Protein AF-A0A8T4E0U3-F1 (afdb_monomer_lite)

pLDDT: mean 79.72, std 8.97, range [55.5, 89.88]

Sequence (99 aa):
MLLQLLGLVDIVVSVLLFMRFQNPLALILIFLLLIKGLSCFVPILPPVSFIVHFCVFVDLMAAILVIMSYGFTSFIGLPIFFYYLIKGIWTLIFGLIFN

Secondary structure (DSSP, 8-state):
-HHHHHHHHHHHHHHHHHTT---HHHHHHHHHHHHHHHHTTS--S---HHHHHHHHHHHHHHHHHHHHHH-TT-TTHHHHHHHHHHHHHHHHHHHHH--

Foldseek 3Di:
DVLLVVLVLLLVLLVVLVVQDPDPVSVVLSVVSNVVSVCSVPVPDDPDLVVLLVVLVSLQVSLVSLCVRQNCPDPPSVVSSVVSVCVSVVSVVCSVVVD

Structure (mmCIF, N/CA/C/O backbone):
data_AF-A0A8T4E0U3-F1
#
_entry.id   AF-A0A8T4E0U3-F1
#
loop_
_atom_site.group_PDB
_atom_site.id
_atom_site.type_symbol
_atom_site.label_atom_id
_atom_site.label_alt_id
_atom_site.label_comp_id
_atom_site.label_asym_id
_atom_site.label_entity_id
_atom_site.label_seq_id
_atom_site.pdbx_PDB_ins_code
_atom_site.Cartn_x
_atom_site.Cartn_y
_atom_site.Cartn_z
_atom_site.occupancy
_atom_site.B_iso_or_equiv
_atom_site.auth_seq_id
_atom_site.auth_comp_id
_atom_site.auth_asym_id
_atom_site.auth_atom_id
_atom_site.pdbx_PDB_model_num
ATOM 1 N N . MET A 1 1 ? -6.357 -1.908 -16.889 1.00 61.84 1 MET A N 1
ATOM 2 C CA . MET A 1 1 ? -7.494 -2.369 -16.061 1.00 61.84 1 MET A CA 1
ATOM 3 C C . MET A 1 1 ? -7.061 -2.683 -14.629 1.00 61.84 1 MET A C 1
ATOM 5 O O . MET A 1 1 ? -7.338 -1.870 -13.761 1.00 61.84 1 MET A O 1
ATOM 9 N N . LEU A 1 2 ? -6.329 -3.773 -14.354 1.00 71.62 2 LEU A N 1
ATOM 10 C CA . LEU A 1 2 ? -5.997 -4.175 -12.968 1.00 71.62 2 LEU A CA 1
ATOM 11 C C . LEU A 1 2 ? -5.133 -3.136 -12.217 1.00 71.62 2 LEU A C 1
ATOM 13 O O . LEU A 1 2 ? -5.417 -2.810 -11.071 1.00 71.62 2 LEU A O 1
ATOM 17 N N . LEU A 1 3 ? -4.157 -2.525 -12.897 1.00 71.94 3 LEU A N 1
ATOM 18 C CA . LEU A 1 3 ? -3.283 -1.487 -12.324 1.00 71.94 3 LEU A CA 1
ATOM 19 C C . LEU A 1 3 ? -4.041 -0.200 -11.929 1.00 71.94 3 LEU A C 1
ATOM 21 O O . LEU A 1 3 ? -3.743 0.412 -10.910 1.00 71.94 3 LEU A O 1
ATOM 25 N N . GLN A 1 4 ? -5.077 0.163 -12.690 1.00 77.25 4 GLN A N 1
ATOM 26 C CA . GLN A 1 4 ? -5.947 1.308 -12.385 1.00 77.25 4 GLN A CA 1
ATOM 27 C C . GLN A 1 4 ? -6.855 1.019 -11.185 1.00 77.25 4 GLN A C 1
ATOM 29 O O . GLN A 1 4 ? -7.093 1.902 -10.368 1.00 77.25 4 GLN A O 1
ATOM 34 N N . LEU A 1 5 ? -7.324 -0.227 -11.043 1.00 81.12 5 LEU A N 1
ATOM 35 C CA . LEU A 1 5 ? -8.098 -0.655 -9.878 1.00 81.12 5 LEU A CA 1
ATOM 36 C C . LEU A 1 5 ? -7.254 -0.570 -8.596 1.00 81.12 5 LEU A C 1
ATOM 38 O O . LEU A 1 5 ? -7.723 -0.048 -7.590 1.00 81.12 5 LEU A O 1
ATOM 42 N N . LEU A 1 6 ? -5.995 -1.019 -8.652 1.00 82.62 6 LEU A N 1
ATOM 43 C CA . LEU A 1 6 ? -5.053 -0.912 -7.532 1.00 82.62 6 LEU A CA 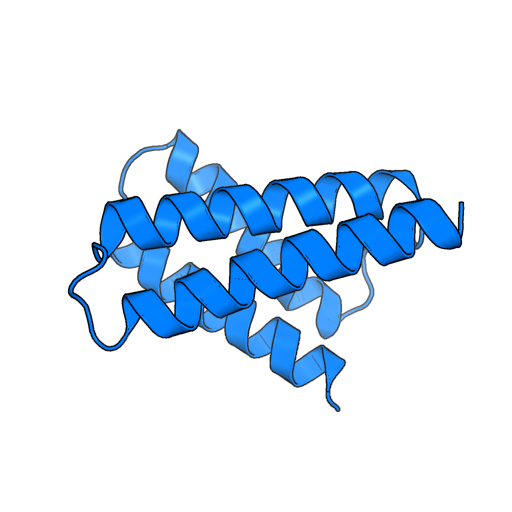1
ATOM 44 C C . LEU A 1 6 ? -4.796 0.549 -7.142 1.00 82.62 6 LEU A C 1
ATOM 46 O O . LEU A 1 6 ? -4.826 0.876 -5.958 1.00 82.62 6 LEU A O 1
ATOM 50 N N . GLY A 1 7 ? -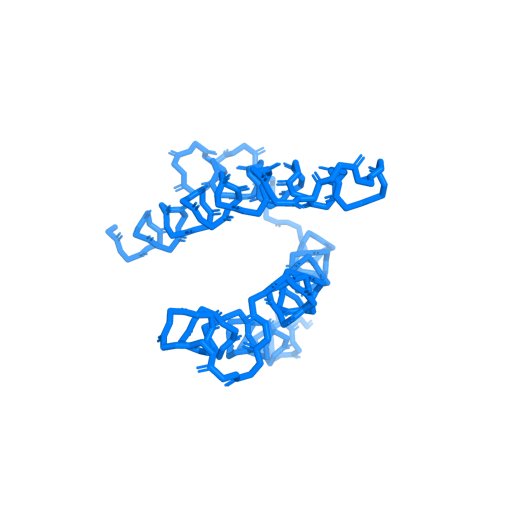4.601 1.432 -8.127 1.00 82.56 7 GLY A N 1
ATOM 51 C CA . GLY A 1 7 ? -4.445 2.867 -7.881 1.00 82.56 7 GLY A CA 1
ATOM 52 C C . GLY A 1 7 ? -5.688 3.506 -7.259 1.00 82.56 7 GLY A C 1
ATOM 53 O O . GLY A 1 7 ? -5.572 4.355 -6.378 1.00 82.56 7 GLY A O 1
ATOM 54 N N . LEU A 1 8 ? -6.887 3.065 -7.655 1.00 86.25 8 LEU A N 1
ATOM 55 C CA . LEU A 1 8 ? -8.142 3.532 -7.065 1.00 86.25 8 LEU A CA 1
ATOM 56 C C . LEU A 1 8 ? -8.269 3.120 -5.594 1.00 86.25 8 LEU A C 1
ATOM 58 O O . LEU A 1 8 ? -8.651 3.942 -4.764 1.00 86.25 8 LEU A O 1
ATOM 62 N N . VAL A 1 9 ? -7.914 1.874 -5.261 1.00 88.12 9 VAL A N 1
ATOM 63 C CA . VAL A 1 9 ? -7.881 1.399 -3.867 1.00 88.12 9 VAL A CA 1
ATOM 64 C C . VAL A 1 9 ? -6.924 2.251 -3.036 1.00 88.12 9 VAL A C 1
ATOM 66 O O . VAL A 1 9 ? -7.285 2.670 -1.936 1.00 88.12 9 VAL A O 1
ATOM 69 N N . ASP A 1 10 ? -5.746 2.575 -3.575 1.00 86.50 10 ASP A N 1
ATOM 70 C CA . ASP A 1 10 ? -4.764 3.403 -2.873 1.00 86.50 10 ASP A CA 1
ATOM 71 C C . ASP A 1 10 ? -5.311 4.812 -2.580 1.00 86.50 10 ASP A C 1
ATOM 73 O O . ASP A 1 10 ? -5.171 5.317 -1.463 1.00 86.50 10 ASP A O 1
ATOM 77 N N . ILE A 1 11 ? -6.016 5.427 -3.536 1.00 87.94 11 ILE A N 1
ATOM 78 C CA . ILE A 1 11 ? -6.663 6.737 -3.351 1.00 87.94 11 ILE A CA 1
ATOM 79 C C . ILE A 1 11 ? -7.758 6.662 -2.282 1.00 87.94 11 ILE A C 1
ATOM 81 O O . ILE A 1 11 ? -7.784 7.488 -1.370 1.00 87.94 11 ILE A O 1
ATOM 85 N N . VAL A 1 12 ? -8.647 5.666 -2.358 1.00 89.31 12 VAL A N 1
ATOM 86 C CA . VAL A 1 12 ? -9.750 5.513 -1.394 1.00 89.31 12 VAL A CA 1
ATOM 87 C C . VAL A 1 12 ? -9.206 5.325 0.022 1.00 89.31 12 VAL A C 1
ATOM 89 O O . VAL A 1 12 ? -9.667 5.986 0.952 1.00 89.31 12 VAL A O 1
ATOM 92 N N . VAL A 1 13 ? -8.186 4.481 0.194 1.00 86.81 13 VAL A N 1
ATOM 93 C CA . VAL A 1 13 ? -7.561 4.266 1.505 1.00 86.81 13 VAL A CA 1
ATOM 94 C C . VAL A 1 13 ? -6.843 5.524 1.994 1.00 86.81 13 VAL A C 1
ATOM 96 O O . VAL A 1 13 ? -6.941 5.848 3.175 1.00 86.81 13 VAL A O 1
ATOM 99 N N . SER A 1 14 ? -6.187 6.276 1.107 1.00 88.19 14 SER A N 1
ATOM 100 C CA . SER A 1 14 ? -5.560 7.557 1.463 1.00 88.19 14 SER A CA 1
ATOM 101 C C . SER A 1 14 ? -6.579 8.535 2.050 1.00 88.19 14 SER A C 1
ATOM 103 O O . SER A 1 14 ? -6.337 9.121 3.102 1.00 88.19 14 SER A O 1
ATOM 105 N N . VAL A 1 15 ? -7.749 8.674 1.415 1.00 88.75 15 VAL A N 1
ATOM 106 C CA . VAL A 1 15 ? -8.833 9.548 1.898 1.00 88.75 15 VAL A CA 1
ATOM 107 C C . VAL A 1 15 ? -9.368 9.069 3.249 1.00 88.75 15 VAL A C 1
ATOM 109 O O . VAL A 1 15 ? -9.566 9.874 4.159 1.00 88.75 15 VAL A O 1
ATOM 112 N N . LEU A 1 16 ? -9.555 7.758 3.412 1.00 87.19 16 LEU A N 1
ATOM 113 C CA . LEU A 1 16 ? -9.999 7.161 4.672 1.00 87.19 16 LEU A CA 1
ATOM 114 C C . LEU A 1 16 ? -9.007 7.412 5.822 1.00 87.19 16 LEU A C 1
ATOM 116 O O . LEU A 1 16 ? -9.419 7.769 6.927 1.00 87.19 16 LEU A O 1
ATOM 120 N N . LEU A 1 17 ? -7.704 7.283 5.558 1.00 86.56 17 LEU A N 1
ATOM 121 C CA . LEU A 1 17 ? -6.645 7.561 6.531 1.00 86.56 17 LEU A CA 1
ATOM 122 C C . LEU A 1 17 ? -6.527 9.059 6.845 1.00 86.56 17 LEU A C 1
ATOM 124 O O . LEU A 1 17 ? -6.295 9.415 8.001 1.00 86.56 17 LEU A O 1
ATOM 128 N N . PHE A 1 18 ? -6.733 9.933 5.854 1.00 87.25 18 PHE A N 1
ATOM 129 C CA . PHE A 1 18 ? -6.687 11.390 6.018 1.00 87.25 18 PHE A CA 1
ATOM 130 C C . PHE A 1 18 ? -7.727 11.894 7.023 1.00 87.25 18 PHE A C 1
ATOM 132 O O . PHE A 1 18 ? -7.431 12.752 7.848 1.00 87.25 18 PHE A O 1
ATOM 139 N N . MET A 1 19 ? -8.929 11.313 7.014 1.00 84.56 19 MET A N 1
ATOM 140 C CA . MET A 1 19 ? -9.986 11.669 7.969 1.00 84.56 19 MET A CA 1
ATOM 141 C C . MET A 1 19 ? -9.658 11.266 9.413 1.00 84.56 19 MET A C 1
ATOM 143 O O . MET A 1 19 ? -10.286 11.759 10.348 1.00 84.56 19 MET A O 1
ATOM 147 N N . ARG A 1 20 ? -8.703 10.348 9.610 1.00 83.56 20 ARG A N 1
ATOM 148 C CA . ARG A 1 20 ? -8.434 9.717 10.907 1.00 83.56 20 ARG A CA 1
ATOM 149 C C . ARG A 1 20 ? -7.132 10.172 11.555 1.00 83.56 20 ARG A C 1
ATOM 151 O O . ARG A 1 20 ? -7.050 10.195 12.779 1.00 83.56 20 ARG A O 1
ATOM 158 N N . PHE A 1 21 ? -6.128 10.542 10.765 1.00 83.56 21 PHE A N 1
ATOM 159 C CA . PHE A 1 21 ? -4.845 11.024 11.269 1.00 83.56 21 PHE A CA 1
ATOM 160 C C . PHE A 1 21 ? -4.681 12.526 11.039 1.00 83.56 21 PHE A C 1
ATOM 162 O O . PHE A 1 21 ? -4.730 12.993 9.909 1.00 83.56 21 PHE A O 1
ATOM 169 N N . GLN A 1 22 ? -4.381 13.265 12.109 1.00 81.06 22 GLN A N 1
ATOM 170 C CA . GLN A 1 22 ? -3.986 14.682 12.034 1.00 81.06 22 GLN A CA 1
ATOM 171 C C . GLN A 1 22 ? -2.485 14.904 12.277 1.00 81.06 22 GLN A C 1
ATOM 173 O O . GLN A 1 22 ? -2.000 16.031 12.228 1.00 81.06 22 GLN A O 1
ATOM 178 N N . ASN A 1 23 ? -1.727 13.830 12.525 1.00 85.06 23 ASN A N 1
ATOM 179 C CA . ASN A 1 23 ? -0.286 13.927 12.736 1.00 85.06 23 ASN A CA 1
ATOM 180 C C . ASN A 1 23 ? 0.432 14.316 11.432 1.00 85.06 23 ASN A C 1
ATOM 182 O O . ASN A 1 23 ? 0.236 13.639 10.419 1.00 85.06 23 ASN A O 1
ATOM 186 N N . PRO A 1 24 ? 1.334 15.315 11.450 1.00 80.75 24 PRO A N 1
ATOM 187 C CA . PRO A 1 24 ? 1.988 15.820 10.240 1.00 80.75 24 PRO A CA 1
ATOM 188 C C . PRO A 1 24 ? 2.804 14.741 9.516 1.00 80.75 24 PRO A C 1
ATOM 190 O O . PRO A 1 24 ? 2.775 14.662 8.292 1.00 80.75 24 PRO A O 1
ATOM 193 N N . LEU A 1 25 ? 3.463 13.843 10.258 1.00 79.88 25 LEU A N 1
ATOM 194 C CA . LEU A 1 25 ? 4.206 12.716 9.677 1.00 79.88 25 LEU A CA 1
ATOM 195 C C . LEU A 1 25 ? 3.292 11.705 8.965 1.00 79.88 25 LEU A C 1
ATOM 197 O O . LEU A 1 25 ? 3.625 11.224 7.883 1.00 79.88 25 LEU A O 1
ATOM 201 N N . ALA A 1 26 ? 2.126 11.406 9.543 1.00 83.75 26 ALA A N 1
ATOM 202 C CA . ALA A 1 26 ? 1.146 10.514 8.926 1.00 83.75 26 ALA A CA 1
ATOM 203 C C . ALA A 1 26 ? 0.526 11.158 7.677 1.00 83.75 26 ALA A C 1
ATOM 205 O O . ALA A 1 26 ? 0.340 10.482 6.671 1.00 83.75 26 ALA A O 1
ATOM 206 N N . LEU A 1 27 ? 0.276 12.470 7.712 1.00 86.25 27 LEU A N 1
ATOM 207 C CA . LEU A 1 27 ? -0.234 13.224 6.567 1.00 86.25 27 LEU A CA 1
ATOM 208 C C . LEU A 1 27 ? 0.735 13.204 5.381 1.00 86.25 27 LEU A C 1
ATOM 210 O O . LEU A 1 27 ? 0.291 13.001 4.255 1.00 86.25 27 LEU A O 1
ATOM 214 N N . ILE A 1 28 ? 2.045 13.336 5.620 1.00 87.81 28 ILE A N 1
ATOM 215 C CA . ILE A 1 28 ? 3.063 13.214 4.563 1.00 87.81 28 ILE A CA 1
ATOM 216 C C . ILE A 1 28 ? 3.000 11.826 3.910 1.00 87.81 28 ILE A C 1
ATOM 218 O O . ILE A 1 28 ? 2.985 11.719 2.685 1.00 87.81 28 ILE A O 1
ATOM 222 N N . LEU A 1 29 ? 2.911 10.762 4.713 1.00 86.69 29 LEU A N 1
ATOM 223 C CA . LEU A 1 29 ? 2.785 9.390 4.210 1.00 86.69 29 LEU A CA 1
ATOM 224 C C . LEU A 1 29 ? 1.495 9.176 3.408 1.00 86.69 29 LEU A C 1
ATOM 226 O O . LEU A 1 29 ? 1.533 8.568 2.341 1.00 86.69 29 LEU A O 1
ATOM 230 N N . ILE A 1 30 ? 0.370 9.712 3.881 1.00 88.12 30 ILE A N 1
ATOM 231 C CA . ILE A 1 30 ? -0.917 9.659 3.174 1.00 88.12 30 ILE A CA 1
ATOM 232 C C . ILE A 1 30 ? -0.829 10.410 1.840 1.00 88.12 30 ILE A C 1
ATOM 234 O O . ILE A 1 30 ? -1.338 9.935 0.827 1.00 88.12 30 ILE A O 1
ATOM 238 N N . PHE A 1 31 ? -0.140 11.551 1.810 1.00 87.00 31 PHE A N 1
ATOM 239 C CA . PHE A 1 31 ? 0.057 12.325 0.587 1.00 87.00 31 PHE A CA 1
ATOM 240 C C . PHE A 1 31 ? 0.915 11.567 -0.436 1.00 87.00 31 PHE A C 1
ATOM 242 O O . PHE A 1 31 ? 0.586 11.535 -1.621 1.00 87.00 31 PHE A O 1
ATOM 249 N N . LEU A 1 32 ? 1.975 10.890 0.018 1.00 86.94 32 LEU A N 1
ATOM 250 C CA . LEU A 1 32 ? 2.793 10.012 -0.826 1.00 86.94 32 LEU A CA 1
ATOM 251 C C . LEU A 1 32 ? 1.983 8.833 -1.389 1.00 86.94 32 LEU A C 1
ATOM 253 O O . LEU A 1 32 ? 2.126 8.504 -2.568 1.00 86.94 32 LEU A O 1
ATOM 257 N N . LEU A 1 33 ? 1.107 8.234 -0.577 1.00 87.12 33 LEU A N 1
ATOM 258 C CA . LEU A 1 33 ? 0.190 7.171 -1.002 1.00 87.12 33 LEU A CA 1
ATOM 259 C C . LEU A 1 33 ? -0.759 7.656 -2.106 1.00 87.12 33 LEU A C 1
ATOM 261 O O . LEU A 1 33 ? -0.962 6.975 -3.111 1.00 87.12 33 LEU A O 1
ATOM 265 N N . LEU A 1 34 ? -1.289 8.869 -1.947 1.00 88.19 34 LEU A N 1
ATOM 266 C CA . LEU A 1 34 ? -2.219 9.483 -2.888 1.00 88.19 34 LEU A CA 1
ATOM 267 C C . LEU A 1 34 ? -1.542 9.815 -4.227 1.00 88.19 34 LEU A C 1
ATOM 269 O O . LEU A 1 34 ? -2.094 9.511 -5.284 1.00 88.19 34 LEU A O 1
ATOM 273 N N . ILE A 1 35 ? -0.320 10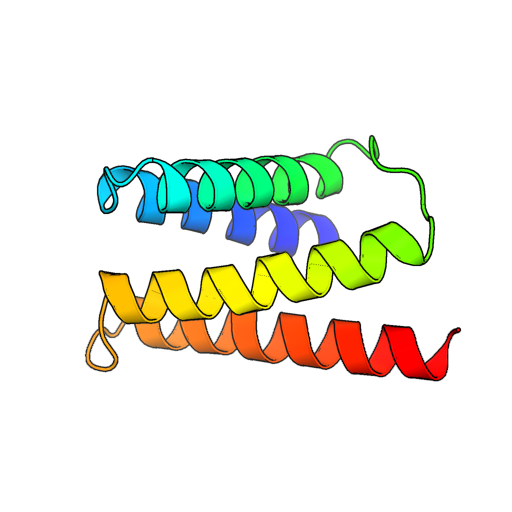.359 -4.196 1.00 85.75 35 ILE A N 1
ATOM 274 C CA . ILE A 1 35 ? 0.495 10.591 -5.402 1.00 85.75 35 ILE A CA 1
ATOM 275 C C . ILE A 1 35 ? 0.774 9.266 -6.121 1.00 85.75 35 ILE A C 1
ATOM 277 O O . ILE A 1 35 ? 0.629 9.178 -7.342 1.00 85.75 35 ILE A O 1
ATOM 281 N N . LYS A 1 36 ? 1.128 8.215 -5.373 1.00 83.50 36 LYS A N 1
ATOM 282 C CA . LYS A 1 36 ? 1.350 6.875 -5.927 1.00 83.50 36 LYS A CA 1
ATOM 283 C C . LYS A 1 36 ? 0.084 6.312 -6.585 1.00 83.50 36 LYS A C 1
ATOM 285 O O . LYS A 1 36 ? 0.162 5.820 -7.709 1.00 83.50 36 LYS A O 1
ATOM 290 N N . GLY A 1 37 ? -1.080 6.439 -5.951 1.00 82.19 37 GLY A N 1
ATOM 291 C CA . GLY A 1 37 ? -2.360 6.030 -6.538 1.00 82.19 37 GLY A CA 1
ATOM 292 C C . GLY A 1 37 ? -2.687 6.785 -7.831 1.00 82.19 37 GLY A C 1
ATOM 293 O O . GLY A 1 37 ? -3.049 6.171 -8.834 1.00 82.19 37 GLY A O 1
ATOM 294 N N . LEU A 1 38 ? -2.473 8.106 -7.855 1.00 83.69 38 LEU A N 1
ATOM 295 C CA . LEU A 1 38 ? -2.670 8.943 -9.048 1.00 83.69 38 LEU A CA 1
ATOM 296 C C . LEU A 1 38 ? -1.709 8.583 -10.189 1.00 83.69 38 LEU A C 1
ATOM 298 O O . LEU A 1 38 ? -2.106 8.599 -11.356 1.00 83.69 38 LEU A O 1
ATOM 302 N N . SER A 1 39 ? -0.476 8.185 -9.863 1.00 79.19 39 SER A N 1
ATOM 303 C CA . SER A 1 39 ? 0.516 7.764 -10.859 1.00 79.19 39 SER A CA 1
ATOM 304 C C . SER A 1 39 ? 0.106 6.529 -11.675 1.00 79.19 39 SER A C 1
ATOM 306 O O . SER A 1 39 ? 0.603 6.319 -12.779 1.00 79.19 39 SER A O 1
ATOM 308 N N . CYS A 1 40 ? -0.842 5.730 -11.168 1.00 74.69 40 CYS A N 1
ATOM 309 C CA . CYS A 1 40 ? -1.397 4.584 -11.891 1.00 74.69 40 CYS A CA 1
ATOM 310 C C . CYS A 1 40 ? -2.355 4.994 -13.026 1.00 74.69 40 CYS A C 1
ATOM 312 O O . CYS A 1 40 ? -2.626 4.189 -13.919 1.00 74.69 40 CYS A O 1
ATOM 314 N N . PHE A 1 41 ? -2.884 6.221 -12.989 1.00 75.62 41 PHE A N 1
ATOM 315 C CA . PHE A 1 41 ? -3.780 6.774 -14.011 1.00 75.62 41 PHE A CA 1
ATOM 316 C C . PHE A 1 41 ? -3.036 7.660 -15.002 1.00 75.62 41 PHE A C 1
ATOM 318 O O . PHE A 1 4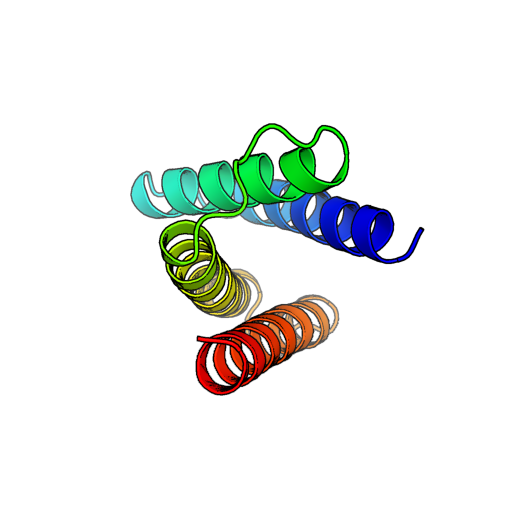1 ? -3.289 7.590 -16.203 1.00 75.62 41 PHE A O 1
ATOM 325 N N . VAL A 1 42 ? -2.112 8.472 -14.492 1.00 76.00 42 VAL A N 1
ATOM 326 C CA . VAL A 1 42 ? -1.228 9.304 -15.301 1.00 76.00 42 VAL A CA 1
ATOM 327 C C . VAL A 1 42 ? 0.196 8.840 -15.006 1.00 76.00 42 VAL A C 1
ATOM 329 O O . VAL A 1 42 ? 0.666 9.074 -13.892 1.00 76.00 42 VAL A O 1
ATOM 332 N N . PRO A 1 43 ? 0.886 8.171 -15.947 1.00 65.81 43 PRO A N 1
ATOM 333 C CA . PRO A 1 43 ? 2.242 7.680 -15.727 1.00 65.81 43 PRO A CA 1
ATOM 334 C C . PRO A 1 43 ? 3.217 8.866 -15.669 1.00 65.81 43 PRO A C 1
ATOM 336 O O . PRO A 1 43 ? 3.827 9.246 -16.662 1.00 65.81 43 PRO A O 1
ATOM 339 N N . ILE A 1 44 ? 3.304 9.496 -14.497 1.00 61.97 44 ILE A N 1
ATOM 340 C CA . ILE A 1 44 ? 4.168 10.653 -14.217 1.00 61.97 44 ILE A CA 1
ATOM 341 C C . ILE A 1 44 ? 5.521 10.184 -13.664 1.00 61.97 44 ILE A C 1
ATOM 343 O O . ILE A 1 44 ? 6.526 10.872 -13.827 1.00 61.97 44 ILE A O 1
ATOM 347 N N . LEU A 1 45 ? 5.570 9.013 -13.014 1.00 58.41 45 LEU A N 1
ATOM 348 C CA . LEU A 1 45 ? 6.806 8.492 -12.435 1.00 58.41 45 LEU A CA 1
ATOM 349 C C . LEU A 1 45 ? 7.630 7.710 -13.471 1.00 58.41 45 LEU A C 1
ATOM 351 O O . LEU A 1 45 ? 7.100 6.790 -14.100 1.00 58.41 45 LEU A O 1
ATOM 355 N N . PRO A 1 46 ? 8.929 8.025 -13.632 1.00 57.03 46 PRO A N 1
ATOM 356 C CA . PRO A 1 46 ? 9.810 7.259 -14.500 1.00 57.03 46 PRO A CA 1
ATOM 357 C C . PRO A 1 46 ? 10.036 5.844 -13.929 1.00 57.03 46 PRO A C 1
ATOM 359 O O . PRO A 1 46 ? 10.092 5.673 -12.710 1.00 57.03 46 PRO A O 1
ATOM 362 N N . PRO A 1 47 ? 10.189 4.810 -14.772 1.00 58.75 47 PRO A N 1
ATOM 363 C CA . PRO A 1 47 ? 10.445 3.444 -14.329 1.00 58.75 47 PRO A CA 1
ATOM 364 C C . PRO A 1 47 ? 11.920 3.301 -13.934 1.00 58.75 47 PRO A C 1
ATOM 366 O O . PRO A 1 47 ? 12.737 2.785 -14.689 1.00 58.75 47 PRO A O 1
ATOM 369 N N . VAL A 1 48 ? 12.286 3.810 -12.759 1.00 59.38 48 VAL A N 1
ATOM 370 C CA . VAL A 1 48 ? 13.635 3.656 -12.197 1.00 59.38 48 VAL A CA 1
ATOM 371 C C . VAL A 1 48 ? 13.550 2.697 -11.014 1.00 59.38 48 VAL A C 1
ATOM 373 O O . VAL A 1 48 ? 12.682 2.848 -10.157 1.00 59.38 48 VAL A O 1
ATOM 376 N N . SER A 1 49 ? 14.455 1.721 -10.929 1.00 59.38 49 SER A N 1
ATOM 377 C CA . SER A 1 49 ? 14.519 0.711 -9.854 1.00 59.38 49 SER A CA 1
ATOM 378 C C . SER A 1 49 ? 14.511 1.308 -8.435 1.00 59.38 49 SER A C 1
ATOM 380 O O . SER A 1 49 ? 13.987 0.706 -7.494 1.00 59.38 49 SER A O 1
ATOM 382 N N . PHE A 1 50 ? 15.013 2.536 -8.282 1.00 59.78 50 PHE A N 1
ATOM 383 C CA . PHE A 1 50 ? 14.977 3.295 -7.030 1.00 59.78 50 PHE A CA 1
ATOM 384 C C . PHE A 1 50 ? 13.549 3.656 -6.578 1.00 59.78 50 PHE A C 1
ATOM 386 O O . PHE A 1 50 ? 13.235 3.627 -5.389 1.00 59.78 50 PHE A O 1
ATOM 393 N N . ILE A 1 51 ? 12.652 3.936 -7.527 1.00 67.75 51 ILE A N 1
ATOM 394 C CA . ILE A 1 51 ? 11.241 4.248 -7.258 1.00 67.75 51 ILE A CA 1
ATOM 395 C C . ILE A 1 51 ? 10.502 2.997 -6.775 1.00 67.75 51 ILE A C 1
ATOM 397 O O . ILE A 1 51 ? 9.637 3.101 -5.911 1.00 67.75 51 ILE A O 1
ATOM 401 N N . VAL A 1 52 ? 10.891 1.805 -7.239 1.00 68.38 52 VAL A N 1
ATOM 402 C CA . VAL A 1 52 ? 10.292 0.535 -6.794 1.00 68.38 52 VAL A CA 1
ATOM 403 C C . VAL A 1 52 ? 10.519 0.314 -5.295 1.00 68.38 52 VAL A C 1
ATOM 405 O O . VAL A 1 52 ? 9.571 0.029 -4.565 1.00 68.38 52 VAL A O 1
ATOM 408 N N . HIS A 1 53 ? 11.744 0.530 -4.810 1.00 70.81 53 HIS A N 1
ATOM 409 C CA . HIS A 1 53 ? 12.081 0.383 -3.389 1.00 70.81 53 HIS A CA 1
ATOM 410 C C . HIS A 1 53 ? 11.351 1.414 -2.519 1.00 70.81 53 HIS A C 1
ATOM 412 O O . HIS A 1 53 ? 10.818 1.082 -1.459 1.00 70.81 53 HIS A O 1
ATOM 418 N N . PHE A 1 54 ? 11.257 2.655 -3.001 1.00 76.44 54 PHE A N 1
ATOM 419 C CA . PHE A 1 54 ? 10.468 3.694 -2.345 1.00 76.44 54 PHE A CA 1
ATOM 420 C C . PHE A 1 54 ? 8.976 3.323 -2.283 1.00 76.44 54 PHE A C 1
ATOM 422 O O . PHE A 1 54 ? 8.337 3.470 -1.243 1.00 76.44 54 PHE A O 1
ATOM 429 N N . CYS A 1 55 ? 8.419 2.765 -3.360 1.00 75.56 55 CYS A N 1
ATOM 430 C CA . CYS A 1 55 ? 7.032 2.312 -3.403 1.00 75.56 55 CYS A CA 1
ATOM 431 C C . CYS A 1 55 ? 6.738 1.166 -2.427 1.00 75.56 55 CYS A C 1
ATOM 433 O O . CYS A 1 55 ? 5.651 1.168 -1.847 1.00 75.56 55 CYS A O 1
ATOM 435 N N . VAL A 1 56 ? 7.675 0.230 -2.234 1.00 82.12 56 VAL A N 1
ATOM 436 C CA . VAL A 1 56 ? 7.573 -0.852 -1.236 1.00 82.12 56 VAL A CA 1
ATOM 437 C C . VAL A 1 56 ? 7.524 -0.276 0.176 1.00 82.12 56 VAL A C 1
ATOM 439 O O . VAL A 1 56 ? 6.672 -0.662 0.976 1.00 82.12 56 VAL A O 1
ATOM 442 N N . PHE A 1 57 ? 8.409 0.677 0.478 1.00 82.88 57 PHE A N 1
ATOM 443 C CA . PHE A 1 57 ? 8.435 1.333 1.783 1.00 82.88 57 PHE A CA 1
ATOM 444 C C . PHE A 1 57 ? 7.111 2.047 2.078 1.00 82.88 57 PHE A C 1
ATOM 446 O O . PHE A 1 57 ? 6.545 1.886 3.157 1.00 82.88 57 PHE A O 1
ATOM 453 N N . VAL A 1 58 ? 6.580 2.776 1.094 1.00 85.94 58 VAL A N 1
ATOM 454 C CA . VAL A 1 58 ? 5.287 3.463 1.203 1.00 85.94 58 VAL A CA 1
ATOM 455 C C . VAL A 1 58 ? 4.139 2.473 1.458 1.00 85.94 58 VAL A C 1
ATOM 457 O O . VAL A 1 58 ? 3.311 2.744 2.324 1.00 85.94 58 VAL A O 1
ATOM 460 N N . ASP A 1 59 ? 4.108 1.311 0.792 1.00 85.31 59 ASP A N 1
ATOM 461 C CA . ASP A 1 59 ? 3.068 0.288 1.021 1.00 85.31 59 ASP A CA 1
ATOM 462 C C . ASP A 1 59 ? 3.136 -0.320 2.427 1.00 85.31 59 ASP A C 1
ATOM 464 O O . ASP A 1 59 ? 2.112 -0.481 3.091 1.00 85.31 59 ASP A O 1
ATOM 468 N N . LEU A 1 60 ? 4.340 -0.624 2.915 1.00 86.88 60 LEU A N 1
ATOM 469 C CA . LEU A 1 60 ? 4.523 -1.167 4.263 1.00 86.88 60 LEU A CA 1
ATOM 470 C C . LEU A 1 60 ? 4.148 -0.141 5.340 1.00 86.88 60 LEU A C 1
ATOM 472 O O . LEU A 1 60 ? 3.474 -0.483 6.312 1.00 86.88 60 LEU A O 1
ATOM 476 N N . MET A 1 61 ? 4.523 1.126 5.153 1.00 85.25 61 MET A N 1
ATOM 477 C CA . MET A 1 61 ? 4.112 2.202 6.058 1.00 85.25 61 MET A CA 1
ATOM 478 C C . MET A 1 61 ? 2.593 2.414 6.039 1.00 85.25 61 MET A C 1
ATOM 480 O O . MET A 1 61 ? 1.998 2.652 7.090 1.00 85.25 61 MET A O 1
ATOM 484 N N . ALA A 1 62 ? 1.945 2.266 4.881 1.00 85.06 62 ALA A N 1
ATOM 485 C CA . ALA A 1 62 ? 0.489 2.311 4.770 1.00 85.06 62 ALA A CA 1
ATOM 486 C C . ALA A 1 62 ? -0.179 1.184 5.566 1.00 85.06 62 ALA A C 1
ATOM 488 O O . ALA A 1 62 ? -1.134 1.434 6.299 1.00 85.06 62 ALA A O 1
ATOM 489 N N . ALA A 1 63 ? 0.354 -0.040 5.492 1.00 86.50 63 ALA A N 1
ATOM 490 C CA . ALA A 1 63 ? -0.137 -1.170 6.277 1.00 86.50 63 ALA A CA 1
ATOM 491 C C . ALA A 1 63 ? -0.078 -0.874 7.790 1.00 86.50 63 ALA A C 1
ATOM 493 O O . ALA A 1 63 ? -1.051 -1.097 8.515 1.00 86.50 63 ALA A O 1
ATOM 494 N N . ILE A 1 64 ? 1.031 -0.294 8.262 1.00 86.69 64 ILE A N 1
ATOM 495 C CA . ILE A 1 64 ? 1.189 0.117 9.665 1.00 86.69 64 ILE A CA 1
ATOM 496 C C . ILE A 1 64 ? 0.169 1.203 10.033 1.00 86.69 64 ILE A C 1
ATOM 498 O O . ILE A 1 64 ? -0.494 1.094 11.064 1.00 86.69 64 ILE A O 1
ATOM 502 N N . LEU A 1 65 ? -0.010 2.222 9.185 1.00 86.88 65 LEU A N 1
ATOM 503 C CA . LEU A 1 65 ? -1.004 3.280 9.398 1.00 86.88 65 LEU A CA 1
ATOM 504 C C . LEU A 1 65 ? -2.431 2.724 9.485 1.00 86.88 65 LEU A C 1
ATOM 506 O O . LEU A 1 65 ? -3.217 3.172 10.322 1.00 86.88 65 LEU A O 1
ATOM 510 N N . VAL A 1 66 ? -2.771 1.727 8.669 1.00 85.44 66 VAL A N 1
ATOM 511 C CA . VAL A 1 66 ? -4.087 1.072 8.684 1.00 85.44 66 VAL A CA 1
ATOM 512 C C . VAL A 1 66 ? -4.316 0.309 9.991 1.00 85.44 66 VAL A C 1
ATOM 514 O O . VAL A 1 66 ? -5.383 0.455 10.588 1.00 85.44 66 VAL A O 1
ATOM 517 N N . ILE A 1 67 ? -3.325 -0.435 10.498 1.00 86.44 67 ILE A N 1
ATOM 518 C CA . ILE A 1 67 ? -3.432 -1.087 11.817 1.00 86.44 67 ILE A CA 1
ATOM 519 C C . ILE A 1 67 ? -3.594 -0.049 12.923 1.00 86.44 67 ILE A C 1
ATOM 521 O O . ILE A 1 67 ? -4.468 -0.192 13.775 1.00 86.44 67 ILE A O 1
ATOM 525 N N . MET A 1 68 ? -2.757 0.988 12.915 1.00 83.88 68 MET A N 1
ATOM 526 C CA . MET A 1 68 ? -2.754 2.008 13.964 1.00 83.88 68 MET A CA 1
ATOM 527 C C . MET A 1 68 ? -4.061 2.804 13.993 1.00 83.88 68 MET A C 1
ATOM 529 O O . MET A 1 68 ? -4.488 3.246 15.055 1.00 83.88 68 MET A O 1
ATOM 533 N N . SER A 1 69 ? -4.715 2.978 12.842 1.00 82.56 69 SER A N 1
ATOM 534 C CA . SER A 1 69 ? -6.011 3.652 12.770 1.00 82.56 69 SER A CA 1
ATOM 535 C C . SER A 1 69 ? -7.165 2.729 13.116 1.00 82.56 69 SER A C 1
ATOM 537 O O . SER A 1 69 ? -7.931 3.048 14.020 1.00 82.56 69 SER A O 1
ATOM 539 N N . TYR A 1 70 ? -7.339 1.623 12.395 1.00 80.81 70 TYR A N 1
ATOM 540 C CA . TYR A 1 70 ? -8.557 0.813 12.464 1.00 80.81 70 TYR A CA 1
ATOM 541 C C . TYR A 1 70 ? -8.485 -0.332 13.479 1.00 80.81 70 TYR A C 1
ATOM 543 O O . TYR A 1 70 ? -9.531 -0.847 13.875 1.00 80.81 70 TYR A O 1
ATOM 551 N N . GLY A 1 71 ? -7.287 -0.712 13.925 1.00 75.81 71 GLY A N 1
ATOM 552 C CA . GLY A 1 71 ? -7.067 -1.869 14.787 1.00 75.81 71 GLY A CA 1
ATOM 553 C C . GLY A 1 71 ? -7.341 -3.205 14.085 1.00 75.81 71 GLY A C 1
ATOM 554 O O . GLY A 1 71 ? -8.053 -3.287 13.079 1.00 75.81 71 GLY A O 1
ATOM 555 N N . PHE A 1 72 ? -6.798 -4.286 14.649 1.00 73.38 72 PHE A N 1
ATOM 556 C CA . PHE A 1 72 ? -6.948 -5.647 14.111 1.00 73.38 72 PHE A CA 1
ATOM 557 C C . PHE A 1 72 ? -8.375 -6.206 14.192 1.00 73.38 72 PHE A C 1
ATOM 559 O O . PHE A 1 72 ? -8.687 -7.192 13.537 1.00 73.38 72 PHE A O 1
ATOM 566 N N . THR A 1 73 ? -9.254 -5.601 14.985 1.00 72.31 73 THR A N 1
ATOM 567 C CA . THR A 1 73 ? -10.629 -6.082 15.186 1.00 72.31 73 THR A CA 1
ATOM 568 C C . THR A 1 73 ? -11.618 -5.525 14.164 1.00 72.31 73 THR A C 1
ATOM 570 O O . THR A 1 73 ? -12.771 -5.948 14.121 1.00 72.31 73 THR A O 1
ATOM 573 N N . SER A 1 74 ? -11.192 -4.574 13.331 1.00 76.69 74 SER A N 1
ATOM 574 C CA . SER A 1 74 ? -12.069 -3.951 12.346 1.00 76.69 74 SER A CA 1
ATOM 575 C C . SER A 1 74 ? -12.256 -4.834 11.109 1.00 76.69 74 SER A C 1
ATOM 577 O O . SER A 1 74 ? -11.303 -5.191 10.416 1.00 76.69 74 SER A O 1
ATOM 579 N N . PHE A 1 75 ? -13.518 -5.118 10.777 1.00 78.69 75 PHE A N 1
ATOM 580 C CA . PHE A 1 75 ? -13.883 -5.886 9.580 1.00 78.69 75 PHE A CA 1
ATOM 581 C C . PHE A 1 75 ? -13.382 -5.235 8.278 1.00 78.69 75 PHE A C 1
ATOM 583 O O . PHE A 1 75 ? -13.101 -5.923 7.306 1.00 78.69 75 PHE A O 1
ATOM 590 N N . ILE A 1 76 ? -13.240 -3.905 8.271 1.00 79.56 76 ILE A N 1
ATOM 591 C CA . ILE A 1 76 ? -12.782 -3.127 7.112 1.00 79.56 76 ILE A CA 1
ATOM 592 C C . ILE A 1 76 ? -11.256 -2.946 7.117 1.00 79.56 76 ILE A C 1
ATOM 594 O O . ILE A 1 76 ? -10.630 -3.029 6.064 1.00 79.56 76 ILE A O 1
ATOM 598 N N . GLY A 1 77 ? -10.634 -2.714 8.277 1.00 79.31 77 GLY A N 1
ATOM 599 C CA . GLY A 1 77 ? -9.199 -2.429 8.350 1.00 79.31 77 GLY A CA 1
ATOM 600 C C . GLY A 1 77 ? -8.328 -3.660 8.120 1.00 79.31 77 GLY A C 1
ATOM 601 O O . GLY A 1 77 ? -7.265 -3.543 7.520 1.00 79.31 77 GLY A O 1
ATOM 602 N N . LEU A 1 78 ? -8.786 -4.845 8.526 1.00 84.62 78 LEU A N 1
ATOM 603 C CA . LEU A 1 78 ? -8.016 -6.082 8.393 1.00 84.62 78 LEU A CA 1
ATOM 604 C C . LEU A 1 78 ? -7.811 -6.518 6.921 1.00 84.62 78 LEU A C 1
ATOM 606 O O . LEU A 1 78 ? -6.664 -6.769 6.548 1.00 84.62 78 LEU A O 1
ATOM 610 N N . PRO A 1 79 ? -8.832 -6.513 6.038 1.00 86.06 79 PRO A N 1
ATOM 611 C CA . PRO A 1 79 ? -8.632 -6.731 4.602 1.00 86.06 79 PRO A CA 1
ATOM 612 C C . PRO A 1 79 ? -7.705 -5.697 3.953 1.00 86.06 79 PRO A C 1
ATOM 614 O O . PRO A 1 79 ? -6.849 -6.059 3.148 1.00 86.06 79 PRO A O 1
ATOM 617 N N . ILE A 1 80 ? -7.844 -4.416 4.320 1.00 86.81 80 ILE A N 1
ATOM 618 C CA . ILE A 1 80 ? -7.005 -3.333 3.787 1.00 86.81 80 ILE A CA 1
ATOM 619 C C . ILE A 1 80 ? -5.550 -3.522 4.235 1.00 86.81 80 ILE A C 1
ATOM 621 O O . ILE A 1 80 ? -4.631 -3.376 3.433 1.00 86.81 80 ILE A O 1
ATOM 625 N N . PHE A 1 81 ? -5.331 -3.899 5.494 1.00 88.44 81 PHE A N 1
ATOM 626 C CA . PHE A 1 81 ? -4.005 -4.203 6.016 1.00 88.44 81 PHE A CA 1
ATOM 627 C C . PHE A 1 81 ? -3.336 -5.341 5.235 1.00 88.44 81 PHE A C 1
ATOM 629 O O . PHE A 1 81 ? -2.223 -5.169 4.738 1.00 88.44 81 PHE A O 1
ATOM 636 N N . PHE A 1 82 ? -4.019 -6.480 5.079 1.00 89.00 82 PHE A N 1
ATOM 637 C CA . PHE A 1 82 ? -3.475 -7.612 4.326 1.00 89.00 82 PHE A CA 1
ATOM 638 C C . PHE A 1 82 ? -3.223 -7.265 2.860 1.00 89.00 82 PHE A C 1
ATOM 640 O O . PHE A 1 82 ? -2.216 -7.700 2.307 1.00 89.00 82 PHE A O 1
ATOM 647 N N . TYR A 1 83 ? -4.074 -6.440 2.247 1.00 89.88 83 TYR A N 1
ATOM 648 C CA . TYR A 1 83 ? -3.847 -5.931 0.897 1.00 89.88 83 TYR A CA 1
ATOM 649 C C . TYR A 1 83 ? -2.505 -5.189 0.785 1.00 89.88 83 TYR A C 1
ATOM 651 O O . TYR A 1 83 ? -1.694 -5.545 -0.069 1.00 89.88 83 TYR A O 1
ATOM 659 N N . TYR A 1 84 ? -2.221 -4.224 1.668 1.00 88.31 84 TYR A N 1
ATOM 660 C CA . TYR A 1 84 ? -0.945 -3.494 1.637 1.00 88.31 84 TYR A CA 1
ATOM 661 C C . TYR A 1 84 ? 0.256 -4.365 2.008 1.00 88.31 84 TYR A C 1
ATOM 663 O O . TYR A 1 84 ? 1.323 -4.212 1.416 1.00 88.31 84 TYR A O 1
ATOM 671 N N . LEU A 1 85 ? 0.086 -5.309 2.939 1.00 88.44 85 LEU A N 1
ATOM 672 C CA . LEU A 1 85 ? 1.141 -6.246 3.316 1.00 88.44 85 LEU A CA 1
ATOM 673 C C . LEU A 1 85 ? 1.535 -7.146 2.133 1.00 88.44 85 LEU A C 1
ATOM 675 O O . LEU A 1 85 ? 2.711 -7.237 1.785 1.00 88.44 85 LEU A O 1
ATOM 679 N N . ILE A 1 86 ? 0.550 -7.775 1.485 1.00 88.19 86 ILE A N 1
ATOM 680 C CA . ILE A 1 86 ? 0.768 -8.652 0.327 1.00 88.19 86 ILE A CA 1
ATOM 681 C C . ILE A 1 86 ? 1.355 -7.847 -0.832 1.00 88.19 86 ILE A C 1
ATOM 683 O O . ILE A 1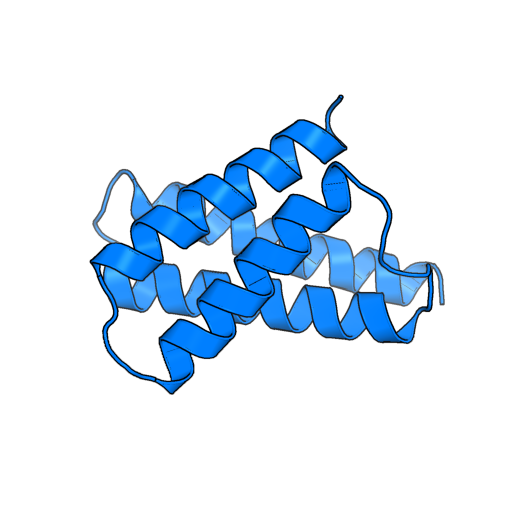 86 ? 2.312 -8.294 -1.458 1.00 88.19 86 ILE A O 1
ATOM 687 N N . LYS A 1 87 ? 0.831 -6.644 -1.092 1.00 85.75 87 LYS A N 1
ATOM 688 C CA . LYS A 1 87 ? 1.330 -5.751 -2.144 1.00 85.75 87 LYS A CA 1
ATOM 689 C C . LYS A 1 87 ? 2.784 -5.341 -1.902 1.00 85.75 87 LYS A C 1
ATOM 691 O O . LYS A 1 87 ? 3.594 -5.426 -2.824 1.00 85.75 87 LYS A O 1
ATOM 696 N N . GLY A 1 88 ? 3.142 -4.974 -0.671 1.00 82.25 88 GLY A N 1
ATOM 697 C CA . GLY A 1 88 ? 4.516 -4.644 -0.293 1.00 82.25 88 GLY A CA 1
ATOM 698 C C . GLY A 1 88 ? 5.474 -5.824 -0.480 1.00 82.25 88 GLY A C 1
ATOM 699 O O . GLY A 1 88 ? 6.499 -5.679 -1.144 1.00 82.25 88 GLY A O 1
ATOM 700 N N . ILE A 1 89 ? 5.110 -7.008 0.028 1.00 84.31 89 ILE A N 1
ATOM 701 C CA . ILE A 1 89 ? 5.915 -8.237 -0.104 1.00 84.31 89 ILE A CA 1
ATOM 702 C C . ILE A 1 89 ? 6.070 -8.642 -1.574 1.00 84.31 89 ILE A C 1
AT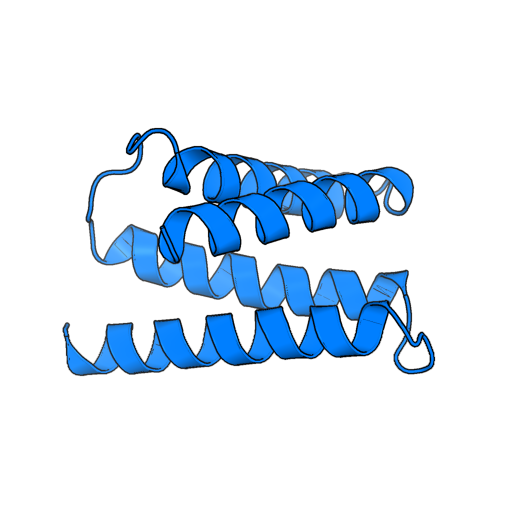OM 704 O O . ILE A 1 89 ? 7.177 -8.939 -2.014 1.00 84.31 89 ILE A O 1
ATOM 708 N N . TRP A 1 90 ? 4.984 -8.618 -2.350 1.00 81.75 90 TRP A N 1
ATOM 709 C CA . TRP A 1 90 ? 5.006 -8.944 -3.777 1.00 81.75 90 TRP A CA 1
ATOM 710 C C . TRP A 1 90 ? 5.967 -8.041 -4.549 1.00 81.75 90 TRP A C 1
ATOM 712 O O . TRP A 1 90 ? 6.793 -8.519 -5.324 1.00 81.75 90 TRP A O 1
ATOM 722 N N . THR A 1 91 ? 5.890 -6.735 -4.296 1.00 76.19 91 THR A N 1
ATOM 723 C CA . THR A 1 91 ? 6.734 -5.738 -4.962 1.00 76.19 91 THR A CA 1
ATOM 724 C C . THR A 1 91 ? 8.204 -5.882 -4.547 1.00 76.19 91 THR A C 1
ATOM 726 O O . THR A 1 91 ? 9.090 -5.676 -5.372 1.00 76.19 91 THR A O 1
ATOM 729 N N . LEU A 1 92 ? 8.475 -6.309 -3.308 1.00 78.81 92 LEU A N 1
ATOM 730 C CA . LEU A 1 92 ? 9.821 -6.607 -2.807 1.00 78.81 92 LEU A CA 1
ATOM 731 C C . LEU A 1 92 ? 10.410 -7.859 -3.480 1.00 78.81 92 LEU A C 1
ATOM 733 O O . LEU A 1 92 ? 11.543 -7.821 -3.952 1.00 78.81 92 LEU A O 1
ATOM 737 N N . ILE A 1 93 ? 9.632 -8.941 -3.591 1.00 79.44 93 ILE A N 1
ATOM 738 C CA . ILE A 1 93 ? 10.049 -10.181 -4.268 1.00 79.44 93 ILE A CA 1
ATOM 739 C C . ILE A 1 93 ? 10.328 -9.918 -5.753 1.00 79.44 93 ILE A C 1
ATOM 741 O O . ILE A 1 93 ? 11.382 -10.297 -6.254 1.00 79.44 93 ILE A O 1
ATOM 745 N N . PHE A 1 94 ? 9.425 -9.226 -6.455 1.00 70.94 94 PHE A N 1
ATOM 746 C CA . PHE A 1 94 ? 9.645 -8.856 -7.857 1.00 70.94 94 PHE A CA 1
ATOM 747 C C . PHE A 1 94 ? 10.848 -7.918 -8.019 1.00 70.94 94 PHE A C 1
ATOM 749 O O . PHE A 1 94 ? 11.649 -8.106 -8.929 1.00 70.94 94 PHE A O 1
ATOM 756 N N . GLY A 1 95 ? 11.011 -6.944 -7.121 1.00 67.69 95 GLY A N 1
ATOM 757 C CA . GLY A 1 95 ? 12.161 -6.041 -7.123 1.00 67.69 95 GLY A CA 1
ATOM 758 C C . GLY A 1 95 ? 13.502 -6.746 -6.901 1.00 67.69 95 GLY A C 1
ATOM 759 O O . GLY A 1 95 ? 14.499 -6.291 -7.443 1.00 67.69 95 GLY A O 1
ATOM 760 N N . LEU A 1 96 ? 13.537 -7.854 -6.152 1.00 68.81 96 LEU A N 1
ATOM 761 C CA . LEU A 1 96 ? 14.742 -8.674 -5.960 1.00 68.81 96 LEU A CA 1
ATOM 762 C C . LEU A 1 96 ? 15.029 -9.623 -7.131 1.00 68.81 96 LEU A C 1
ATOM 764 O O . LEU A 1 96 ? 16.186 -9.925 -7.385 1.00 68.81 96 LEU A O 1
ATOM 768 N N . ILE A 1 97 ? 13.995 -10.134 -7.805 1.00 67.44 97 ILE A N 1
ATOM 769 C CA . ILE A 1 97 ? 14.154 -11.106 -8.901 1.00 67.44 97 ILE A CA 1
ATOM 770 C C . ILE A 1 97 ? 14.552 -10.422 -10.219 1.00 67.44 97 ILE A C 1
ATOM 772 O O . ILE A 1 97 ? 15.254 -11.021 -11.029 1.00 67.44 97 ILE A O 1
ATOM 776 N N . PHE A 1 98 ? 14.076 -9.196 -10.457 1.00 63.06 98 PHE A N 1
ATOM 777 C CA . PHE A 1 98 ? 14.229 -8.480 -11.734 1.00 63.06 98 PHE A CA 1
ATOM 778 C C . PHE A 1 98 ? 15.294 -7.367 -11.724 1.00 63.06 98 PHE A C 1
ATOM 780 O O . PHE A 1 98 ? 15.385 -6.616 -12.696 1.00 63.06 98 PHE A O 1
ATOM 787 N N . ASN A 1 99 ? 16.065 -7.239 -10.644 1.00 55.50 99 ASN A N 1
ATOM 788 C CA . ASN A 1 99 ? 17.180 -6.297 -10.491 1.00 55.50 99 ASN A CA 1
ATOM 789 C C . ASN A 1 99 ? 18.497 -7.076 -10.489 1.00 55.50 99 ASN A C 1
ATOM 791 O O . ASN A 1 99 ? 19.457 -6.604 -11.132 1.00 55.50 99 ASN A O 1
#

Radius of gyration: 13.2 Å; chains: 1; bounding box: 31×27×31 Å